Protein AF-H0SFA4-F1 (afdb_monomer_lite)

Secondary structure (DSSP, 8-state):
-----EE-HHHHHHHHHHHHHHHHHHT-S--EEEEEEE-GGG-TT-SS-EEEEEEES-GGGGGGGEEEETTEEEEEE--TTTHHHHTTEEEEEETTEEEEEE----

Radius of gyration: 13.88 Å; chains: 1; bounding box: 42×28×33 Å

Sequence (106 aa):
MKIAFSIAASARRRIEALVDALKRQNGLPEVIPAVMWLDADLNPDIATSRVVIGFYDNRADIIDDITVEDGFAFVLAVTRDDERLFDGQELHYIDDAFVLKQRRTH

Foldseek 3Di:
DDFQFAEDPQRLVVLVVVQVVCCVVPVQPDKAKEWEWDCCVVPVVDPHIAIDIDIDSDCVVCVVQWDADPNRTHGHPYDPVCSVVRHQWYWHQDPNGIDTDHDDDD

pLDDT: mean 90.86, std 8.5, range [43.5, 98.0]

Structure (mmCIF, N/CA/C/O backbone):
data_AF-H0SFA4-F1
#
_entry.id   AF-H0SFA4-F1
#
loop_
_atom_site.group_PDB
_atom_site.id
_atom_site.type_symbol
_atom_site.label_atom_id
_atom_site.label_alt_id
_atom_site.label_comp_id
_atom_site.label_asym_id
_atom_site.label_entity_id
_atom_site.label_seq_id
_atom_site.pdbx_PDB_ins_code
_atom_site.Cartn_x
_atom_site.Cartn_y
_atom_site.Cartn_z
_atom_site.occupancy
_atom_site.B_iso_or_equiv
_atom_site.auth_seq_id
_atom_site.auth_comp_id
_atom_site.auth_asym_id
_atom_site.auth_atom_id
_atom_site.pdbx_PDB_model_num
ATOM 1 N N . MET A 1 1 ? 11.364 -10.934 10.648 1.00 53.50 1 MET A N 1
ATOM 2 C CA . MET A 1 1 ? 12.479 -10.065 10.211 1.00 53.50 1 MET A CA 1
ATOM 3 C C . MET A 1 1 ? 11.877 -8.689 9.984 1.00 53.50 1 MET A C 1
ATOM 5 O O . MET A 1 1 ? 10.779 -8.646 9.455 1.00 53.50 1 MET A O 1
ATOM 9 N N . LYS A 1 2 ? 12.487 -7.590 10.447 1.00 70.19 2 LYS A N 1
ATOM 10 C CA . LYS A 1 2 ? 11.935 -6.252 10.179 1.00 70.19 2 LYS A CA 1
ATOM 11 C C . LYS A 1 2 ? 12.477 -5.790 8.826 1.00 70.19 2 LYS A C 1
ATOM 13 O O . LYS A 1 2 ? 13.667 -5.513 8.733 1.00 70.19 2 LYS A O 1
ATOM 18 N N . ILE A 1 3 ? 11.627 -5.802 7.804 1.00 84.81 3 ILE A N 1
ATOM 19 C CA . ILE A 1 3 ? 11.969 -5.419 6.428 1.00 84.81 3 ILE A CA 1
ATOM 20 C C . ILE A 1 3 ? 12.266 -3.919 6.392 1.00 84.81 3 ILE A C 1
ATOM 22 O O . ILE A 1 3 ? 11.544 -3.127 7.004 1.00 84.81 3 ILE A O 1
ATOM 26 N N . ALA A 1 4 ? 13.322 -3.519 5.687 1.00 88.88 4 ALA A N 1
ATOM 27 C CA . ALA A 1 4 ? 13.671 -2.119 5.485 1.00 88.88 4 ALA A CA 1
ATOM 28 C C . ALA A 1 4 ? 12.844 -1.522 4.333 1.00 88.88 4 ALA A C 1
ATOM 30 O O . ALA A 1 4 ? 13.377 -1.217 3.271 1.00 88.88 4 ALA A O 1
ATOM 31 N N . PHE A 1 5 ? 11.539 -1.370 4.549 1.00 91.88 5 PHE A N 1
ATOM 32 C CA . PHE A 1 5 ? 10.591 -0.800 3.591 1.00 91.88 5 PHE A CA 1
ATOM 33 C C . PHE A 1 5 ? 10.162 0.608 4.024 1.00 91.88 5 PHE A C 1
ATOM 35 O O . PHE A 1 5 ? 9.967 0.838 5.219 1.00 91.88 5 PHE A O 1
ATOM 42 N N . SER A 1 6 ? 10.017 1.533 3.072 1.00 93.62 6 SER A N 1
ATOM 43 C CA . SER A 1 6 ? 9.472 2.875 3.318 1.00 93.62 6 SER A CA 1
ATOM 44 C C . SER A 1 6 ? 8.395 3.282 2.315 1.00 93.62 6 SER A C 1
ATOM 46 O O . SER A 1 6 ? 8.309 2.742 1.210 1.00 93.62 6 SER A O 1
ATOM 48 N N . ILE A 1 7 ? 7.574 4.270 2.673 1.00 95.38 7 ILE A N 1
ATOM 49 C CA . ILE A 1 7 ? 6.568 4.855 1.775 1.00 95.38 7 ILE A CA 1
ATOM 50 C C . ILE A 1 7 ? 6.930 6.304 1.436 1.00 95.38 7 ILE A C 1
ATOM 52 O O . ILE A 1 7 ? 6.868 7.196 2.282 1.00 95.38 7 ILE A O 1
ATOM 56 N N . ALA A 1 8 ? 7.218 6.579 0.161 1.00 96.12 8 ALA A N 1
ATOM 57 C CA . ALA A 1 8 ? 7.460 7.939 -0.303 1.00 96.12 8 ALA A CA 1
ATOM 58 C C . ALA A 1 8 ? 6.201 8.811 -0.192 1.00 96.12 8 ALA A C 1
ATOM 60 O O . ALA A 1 8 ? 5.065 8.349 -0.337 1.00 96.12 8 ALA A O 1
ATOM 61 N N . ALA A 1 9 ? 6.397 10.127 -0.088 1.00 96.31 9 ALA A N 1
ATOM 62 C CA . ALA A 1 9 ? 5.303 11.097 -0.007 1.00 96.31 9 ALA A CA 1
ATOM 63 C C . ALA A 1 9 ? 4.305 11.028 -1.186 1.00 96.31 9 ALA A C 1
ATOM 65 O O . ALA A 1 9 ? 3.133 11.371 -1.026 1.00 96.31 9 ALA A O 1
ATOM 66 N N . SER A 1 10 ? 4.733 10.606 -2.386 1.00 97.56 10 SER A N 1
ATOM 67 C CA . SER A 1 10 ? 3.812 10.420 -3.519 1.00 97.56 10 SER A CA 1
ATOM 68 C C . SER A 1 10 ? 2.862 9.242 -3.304 1.00 97.56 10 SER A C 1
ATOM 70 O O . SER A 1 10 ? 1.659 9.402 -3.503 1.00 97.56 10 SER A O 1
ATOM 72 N N . ALA A 1 11 ? 3.377 8.101 -2.842 1.00 97.69 11 ALA A N 1
ATOM 73 C CA . ALA A 1 11 ? 2.564 6.940 -2.502 1.00 97.69 11 ALA A CA 1
ATOM 74 C C . ALA A 1 11 ? 1.662 7.221 -1.304 1.00 97.69 11 ALA A C 1
ATOM 76 O O . ALA A 1 11 ? 0.462 6.975 -1.390 1.00 97.69 11 ALA A O 1
ATOM 77 N N . ARG A 1 12 ? 2.206 7.819 -0.238 1.00 97.50 12 ARG A N 1
ATOM 78 C CA . ARG A 1 12 ? 1.443 8.173 0.964 1.00 97.50 12 ARG A CA 1
ATOM 79 C C . ARG A 1 12 ? 0.214 9.015 0.628 1.00 97.50 12 ARG A C 1
ATOM 81 O O . ARG A 1 12 ? -0.897 8.604 0.943 1.00 97.50 12 ARG A O 1
ATOM 88 N N . ARG A 1 13 ? 0.389 10.120 -0.108 1.00 97.62 13 ARG A N 1
ATOM 89 C CA . ARG A 1 13 ? -0.731 10.990 -0.518 1.00 97.62 13 ARG A CA 1
ATOM 90 C C . ARG A 1 13 ? -1.793 10.241 -1.320 1.00 97.62 13 ARG A C 1
ATOM 92 O O . ARG A 1 13 ? -2.984 10.496 -1.157 1.00 97.62 13 ARG A O 1
ATOM 99 N N . ARG A 1 14 ? -1.379 9.320 -2.198 1.00 98.00 14 ARG A N 1
ATOM 100 C CA . ARG A 1 14 ? -2.327 8.520 -2.978 1.00 98.00 14 ARG A CA 1
ATOM 101 C C . ARG A 1 14 ? -3.096 7.540 -2.097 1.00 98.00 14 ARG A C 1
ATOM 103 O O . ARG A 1 14 ? -4.308 7.432 -2.257 1.00 98.00 14 ARG A O 1
ATOM 110 N N . ILE A 1 15 ? -2.412 6.850 -1.188 1.00 97.81 15 ILE A N 1
ATOM 111 C CA . ILE A 1 15 ? -3.031 5.895 -0.264 1.00 97.81 15 ILE A CA 1
ATOM 112 C C . ILE A 1 15 ? -4.009 6.618 0.666 1.00 97.81 15 ILE A C 1
ATOM 114 O O . ILE A 1 15 ? -5.144 6.175 0.791 1.00 97.81 15 ILE A O 1
ATOM 118 N N . GLU A 1 16 ? -3.622 7.756 1.245 1.00 96.25 16 GLU A N 1
ATOM 119 C CA . GLU A 1 16 ? -4.502 8.592 2.076 1.00 96.25 16 GLU A CA 1
ATOM 120 C C . GLU A 1 16 ? -5.771 8.996 1.309 1.00 96.25 16 GLU A C 1
ATOM 122 O O . GLU A 1 16 ? -6.878 8.827 1.813 1.00 96.25 16 GLU A O 1
ATOM 127 N N . ALA A 1 17 ? -5.641 9.416 0.045 1.00 96.62 17 ALA A N 1
ATOM 128 C CA . ALA A 1 17 ? -6.797 9.741 -0.790 1.00 96.62 17 ALA A CA 1
ATOM 129 C C . ALA A 1 17 ? -7.726 8.535 -1.045 1.00 96.62 17 ALA A C 1
ATOM 131 O O . ALA A 1 17 ? -8.946 8.707 -1.102 1.00 96.62 17 ALA A O 1
ATOM 132 N N . LEU A 1 18 ? -7.173 7.325 -1.203 1.00 95.75 18 LEU A N 1
ATOM 133 C CA . LEU A 1 18 ? -7.957 6.092 -1.353 1.00 95.75 18 LEU A CA 1
ATOM 134 C C . LEU A 1 18 ? -8.672 5.717 -0.047 1.00 95.75 18 LEU A C 1
ATOM 136 O O . LEU A 1 18 ? -9.865 5.416 -0.071 1.00 95.75 18 LEU A O 1
ATOM 140 N N . VAL A 1 19 ? -7.968 5.798 1.085 1.00 94.88 19 VAL A N 1
ATOM 141 C CA . VAL A 1 19 ? -8.528 5.582 2.427 1.00 94.88 19 VAL A CA 1
ATOM 142 C C . VAL A 1 19 ? -9.693 6.538 2.673 1.00 94.88 19 VAL A C 1
ATOM 144 O O . VAL A 1 19 ? -10.784 6.103 3.032 1.00 94.88 19 VAL A O 1
ATOM 147 N N . ASP A 1 20 ? -9.501 7.831 2.423 1.00 94.31 20 ASP A N 1
ATOM 148 C CA . ASP A 1 20 ? -10.534 8.848 2.616 1.00 94.31 20 ASP A CA 1
ATOM 149 C C . ASP A 1 20 ? -11.754 8.620 1.719 1.00 94.31 20 ASP A C 1
ATOM 151 O O . ASP A 1 20 ? -12.893 8.835 2.142 1.00 94.31 20 ASP A O 1
ATOM 155 N N . ALA A 1 21 ? -11.539 8.184 0.475 1.00 93.75 21 ALA A N 1
ATOM 156 C CA . ALA A 1 21 ? -12.629 7.834 -0.427 1.00 93.75 21 ALA A CA 1
ATOM 157 C C . ALA A 1 21 ? -13.443 6.648 0.110 1.00 93.75 21 ALA A C 1
ATOM 159 O O . ALA A 1 21 ? -14.670 6.738 0.161 1.00 93.75 21 ALA A O 1
ATOM 160 N N . LEU A 1 22 ? -12.777 5.589 0.578 1.00 92.62 22 LEU A N 1
ATOM 161 C CA . LEU A 1 22 ? -13.433 4.405 1.141 1.00 92.62 22 LEU A CA 1
ATOM 162 C C . LEU A 1 22 ? -14.198 4.711 2.426 1.00 92.62 22 LEU A C 1
ATOM 164 O O . LEU A 1 22 ? -15.352 4.301 2.559 1.00 92.62 22 LEU A O 1
ATOM 168 N N . LYS A 1 23 ? -13.602 5.484 3.341 1.00 92.88 23 LYS A N 1
ATOM 169 C CA . LYS A 1 23 ? -14.274 5.938 4.568 1.00 92.88 23 LYS A CA 1
ATOM 170 C C . LYS A 1 23 ? -15.568 6.680 4.247 1.00 92.88 23 LYS A C 1
ATOM 172 O O . LYS A 1 23 ? -16.607 6.388 4.831 1.00 92.88 23 LYS A O 1
ATOM 177 N N . ARG A 1 24 ? -15.528 7.604 3.278 1.00 92.12 24 ARG A N 1
ATOM 178 C CA . ARG A 1 24 ? -16.716 8.355 2.841 1.00 92.12 24 ARG A CA 1
ATOM 179 C C . ARG A 1 24 ? -17.760 7.471 2.163 1.00 92.12 24 ARG A C 1
ATOM 181 O O . ARG A 1 24 ? -18.943 7.654 2.418 1.00 92.12 24 ARG A O 1
ATOM 188 N N . GLN A 1 25 ? -17.337 6.552 1.298 1.00 92.38 25 GLN A N 1
ATOM 189 C CA . GLN A 1 25 ? -18.248 5.715 0.519 1.00 92.38 25 GLN A CA 1
ATOM 190 C C . GLN A 1 25 ? -18.981 4.685 1.387 1.00 92.38 25 GLN A C 1
ATOM 192 O O . GLN A 1 25 ? -20.168 4.452 1.179 1.00 92.38 25 GLN A O 1
ATOM 197 N N . ASN A 1 26 ? -18.283 4.099 2.362 1.00 89.81 26 ASN A N 1
ATOM 198 C CA . ASN A 1 26 ? -18.784 2.963 3.136 1.00 89.81 26 ASN A CA 1
ATOM 199 C C . ASN A 1 26 ? -19.144 3.321 4.587 1.00 89.81 26 ASN A C 1
ATOM 201 O O . ASN A 1 26 ? -19.585 2.455 5.335 1.00 89.81 26 ASN A O 1
ATOM 205 N N . GLY A 1 27 ? -18.944 4.576 5.009 1.00 88.00 27 GLY A N 1
ATOM 206 C CA . GLY A 1 27 ? -19.183 5.004 6.391 1.00 88.00 27 G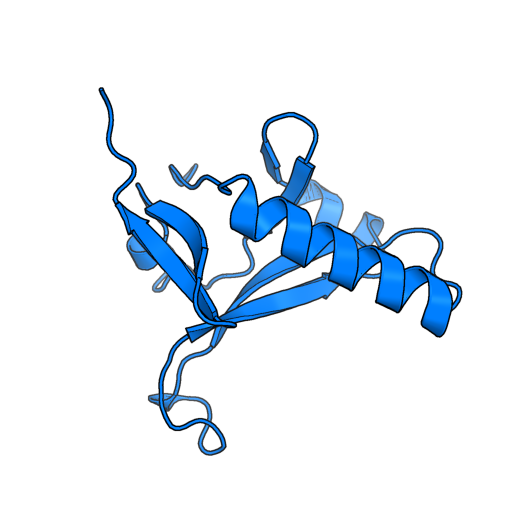LY A CA 1
ATOM 207 C C . GLY A 1 27 ? -18.251 4.336 7.407 1.00 88.00 27 GLY A C 1
ATOM 208 O O . GLY A 1 27 ? -18.600 4.232 8.581 1.00 88.00 27 GLY A O 1
ATOM 209 N N . LEU A 1 28 ? -17.084 3.861 6.961 1.00 84.12 28 LEU A N 1
ATOM 210 C CA . LEU A 1 28 ? -16.121 3.161 7.807 1.00 84.12 28 LEU A CA 1
ATOM 211 C C . LEU A 1 28 ? -15.314 4.180 8.626 1.00 84.12 28 LEU A C 1
ATOM 213 O O . LEU A 1 28 ? -14.654 5.042 8.038 1.00 84.12 28 LEU A O 1
ATOM 217 N N . PRO A 1 29 ? -15.347 4.121 9.969 1.00 80.19 29 PRO A N 1
ATOM 218 C CA . PRO A 1 29 ? -14.653 5.094 10.814 1.00 80.19 29 PRO A CA 1
ATOM 2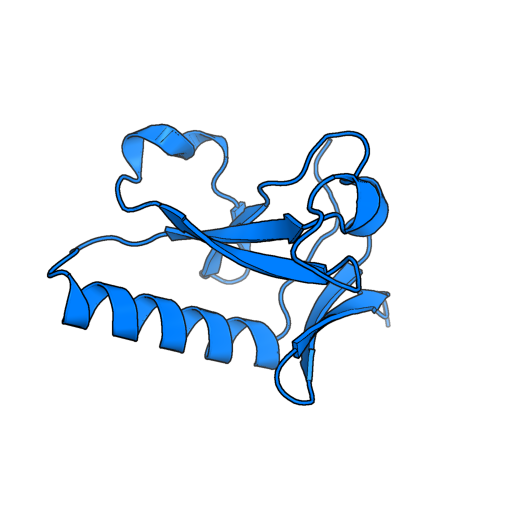19 C C . PRO A 1 29 ? -13.134 4.883 10.800 1.00 80.19 29 PRO A C 1
ATOM 221 O O . PRO A 1 29 ? -12.357 5.841 10.853 1.00 80.19 29 PRO A O 1
ATOM 224 N N . GLU A 1 30 ? -12.706 3.630 10.676 1.00 86.00 30 GLU A N 1
ATOM 225 C CA . GLU A 1 30 ? -11.311 3.234 10.631 1.00 86.00 30 GLU A CA 1
ATOM 226 C C . GLU A 1 30 ? -11.069 2.378 9.390 1.00 86.00 30 GLU A C 1
ATOM 228 O O . GLU A 1 30 ? -11.832 1.474 9.075 1.00 86.00 30 GLU A O 1
ATOM 233 N N . VAL A 1 31 ? -10.024 2.733 8.649 1.00 92.62 31 VAL A N 1
ATOM 234 C CA . VAL A 1 31 ? -9.569 2.007 7.468 1.00 92.62 31 VAL A CA 1
ATOM 235 C C . VAL A 1 31 ? -8.051 2.045 7.519 1.00 92.62 31 VAL A C 1
ATOM 237 O O . VAL A 1 31 ? -7.470 3.134 7.574 1.00 92.62 31 VAL A O 1
ATOM 240 N N . ILE A 1 32 ? -7.425 0.872 7.527 1.00 95.38 32 ILE A N 1
ATOM 241 C CA . ILE A 1 32 ? -5.973 0.714 7.528 1.00 95.38 32 ILE A CA 1
ATOM 242 C C . ILE A 1 32 ? -5.554 0.233 6.137 1.00 95.38 32 ILE A C 1
ATOM 244 O O . ILE A 1 32 ? -6.031 -0.813 5.693 1.00 95.38 32 ILE A O 1
ATOM 248 N N . PRO A 1 33 ? -4.687 0.967 5.423 1.00 97.06 33 PRO A N 1
ATOM 249 C CA . PRO A 1 33 ? -4.212 0.527 4.122 1.00 97.06 33 PRO A CA 1
ATOM 250 C C . PRO A 1 33 ? -3.254 -0.661 4.254 1.00 97.06 33 PRO A C 1
ATOM 252 O O . PRO A 1 33 ? -2.431 -0.720 5.169 1.00 97.06 33 PRO A O 1
ATOM 255 N N . ALA A 1 34 ? -3.330 -1.572 3.292 1.00 96.88 34 ALA A N 1
ATOM 256 C CA . ALA A 1 34 ? -2.450 -2.720 3.159 1.00 96.88 34 ALA A CA 1
ATOM 257 C C . ALA A 1 34 ? -1.689 -2.634 1.833 1.00 96.88 34 ALA A C 1
ATOM 259 O O . ALA A 1 34 ? -2.295 -2.593 0.764 1.00 96.88 34 ALA A O 1
ATOM 260 N N . VAL A 1 35 ? -0.361 -2.607 1.895 1.00 96.94 35 VAL A N 1
ATOM 261 C CA . VAL A 1 35 ? 0.507 -2.728 0.721 1.00 96.94 35 VAL A CA 1
ATOM 262 C C . VAL A 1 35 ? 0.650 -4.211 0.403 1.00 96.94 35 VAL A C 1
ATOM 264 O O . VAL A 1 35 ? 1.076 -4.981 1.260 1.00 96.94 35 VAL A O 1
ATOM 267 N N . MET A 1 36 ? 0.287 -4.605 -0.815 1.00 95.94 36 MET A N 1
ATOM 268 C CA . MET A 1 36 ? 0.240 -6.003 -1.243 1.00 95.94 36 MET A CA 1
ATOM 269 C C . MET A 1 36 ? 1.017 -6.205 -2.540 1.00 95.94 36 MET A C 1
ATOM 271 O O . MET A 1 36 ? 1.108 -5.295 -3.368 1.00 95.94 36 MET A O 1
ATOM 275 N N . TRP A 1 37 ? 1.517 -7.420 -2.747 1.00 95.25 37 TRP A N 1
ATOM 276 C CA . TRP A 1 37 ? 2.022 -7.877 -4.037 1.00 95.25 37 TRP A CA 1
ATOM 277 C C . TRP A 1 37 ? 0.962 -8.732 -4.715 1.00 95.25 37 TRP A C 1
ATOM 279 O O . TRP A 1 37 ? 0.470 -9.695 -4.130 1.00 95.25 37 TRP A O 1
ATOM 289 N N . LEU A 1 38 ? 0.588 -8.361 -5.934 1.00 92.25 38 LEU A N 1
ATOM 290 C CA . LEU A 1 38 ? -0.322 -9.149 -6.744 1.00 92.25 38 LEU A CA 1
ATOM 291 C C . LEU A 1 38 ? 0.477 -9.811 -7.860 1.00 92.25 38 LEU A C 1
ATOM 293 O O . LEU A 1 38 ? 0.929 -9.123 -8.775 1.00 92.25 38 LEU A O 1
ATOM 297 N N . ASP A 1 39 ? 0.650 -11.126 -7.763 1.00 90.50 39 ASP A N 1
ATOM 298 C CA . ASP A 1 39 ? 1.416 -11.910 -8.725 1.00 90.50 39 ASP A CA 1
ATOM 299 C C . ASP A 1 39 ? 0.555 -12.335 -9.925 1.00 90.50 39 ASP A C 1
ATOM 301 O O . ASP A 1 39 ? -0.485 -12.973 -9.751 1.00 90.50 39 ASP A O 1
ATOM 305 N N . ALA A 1 40 ? 0.975 -11.981 -11.140 1.00 90.69 40 ALA A N 1
ATOM 306 C CA . ALA A 1 40 ? 0.287 -12.328 -12.379 1.00 90.69 40 ALA A CA 1
ATOM 307 C C . ALA A 1 40 ? 0.270 -13.832 -12.645 1.00 90.69 40 ALA A C 1
ATOM 309 O O . ALA A 1 40 ? -0.724 -14.339 -13.161 1.00 90.69 40 ALA A O 1
ATOM 310 N N . ASP A 1 41 ? 1.301 -14.562 -12.221 1.00 88.75 41 ASP A N 1
ATOM 311 C CA . ASP A 1 41 ? 1.361 -16.012 -12.431 1.00 88.75 41 ASP A CA 1
ATOM 312 C C . ASP A 1 41 ? 0.290 -16.755 -11.612 1.00 88.75 41 ASP A C 1
ATOM 314 O O . ASP A 1 41 ? -0.146 -17.848 -11.977 1.00 88.75 41 ASP A O 1
ATOM 318 N N . LEU A 1 42 ? -0.183 -16.135 -10.526 1.00 86.69 42 LEU A N 1
ATOM 319 C CA . LEU A 1 42 ? -1.242 -16.659 -9.662 1.00 86.69 42 LEU A CA 1
ATOM 320 C C . LEU A 1 42 ? -2.623 -16.055 -9.962 1.00 86.69 42 LEU A C 1
ATOM 322 O O . LEU A 1 42 ? -3.624 -16.541 -9.437 1.00 86.69 42 LEU A O 1
ATOM 326 N N . ASN A 1 43 ? -2.694 -15.007 -10.787 1.00 83.50 43 ASN A N 1
ATOM 327 C CA . ASN A 1 43 ? -3.915 -14.250 -11.055 1.00 83.50 43 ASN A CA 1
ATOM 328 C C . ASN A 1 43 ? -4.110 -14.085 -12.572 1.00 83.50 43 ASN A C 1
ATOM 330 O O . ASN A 1 43 ? -3.587 -13.135 -13.152 1.00 83.50 43 ASN A O 1
ATOM 334 N N . PRO A 1 44 ? -4.903 -14.949 -13.233 1.00 84.62 44 PRO A N 1
ATOM 335 C CA . PRO A 1 44 ? -5.016 -14.952 -14.696 1.00 84.62 44 PRO A CA 1
ATOM 336 C C . PRO A 1 44 ? -5.626 -13.665 -15.277 1.00 84.62 44 PRO A C 1
ATOM 338 O O . PRO A 1 44 ? -5.465 -13.387 -16.464 1.00 84.62 44 PRO A O 1
ATOM 341 N N . ASP A 1 45 ? -6.305 -12.868 -14.450 1.00 88.75 45 ASP A N 1
ATOM 342 C CA . ASP A 1 45 ? -6.969 -11.625 -14.853 1.00 88.75 45 ASP A CA 1
ATOM 343 C C . ASP A 1 45 ? -6.027 -10.410 -14.919 1.00 88.75 45 ASP A C 1
ATOM 345 O O . ASP A 1 45 ? -6.456 -9.311 -15.286 1.00 88.75 45 ASP A O 1
ATOM 349 N N . ILE A 1 46 ? -4.745 -10.562 -14.562 1.00 86.56 46 ILE A N 1
ATOM 350 C CA . ILE A 1 46 ? -3.763 -9.476 -14.644 1.00 86.56 46 ILE A CA 1
ATOM 351 C C . ILE A 1 46 ? -2.591 -9.858 -15.544 1.00 86.56 46 ILE A C 1
ATOM 353 O O . ILE A 1 46 ? -2.056 -10.956 -15.487 1.00 86.56 46 ILE A O 1
ATOM 357 N N . ALA A 1 47 ? -2.153 -8.906 -16.366 1.00 87.44 47 ALA A N 1
ATOM 358 C CA . ALA A 1 47 ? -1.072 -9.136 -17.322 1.00 87.44 47 ALA A CA 1
ATOM 359 C C . ALA A 1 47 ? 0.335 -8.995 -16.714 1.00 87.44 47 ALA A C 1
ATOM 361 O O . ALA A 1 47 ? 1.321 -9.368 -17.345 1.00 87.44 47 ALA A O 1
ATOM 362 N N . THR A 1 48 ? 0.473 -8.363 -15.546 1.00 89.38 48 THR A N 1
ATOM 363 C CA . THR A 1 48 ? 1.781 -8.048 -14.953 1.00 89.38 48 THR A CA 1
ATOM 364 C C . THR A 1 48 ? 1.668 -7.935 -13.442 1.00 89.38 48 THR A C 1
ATOM 366 O O . THR A 1 48 ? 0.755 -7.268 -12.940 1.00 89.38 48 THR A O 1
ATOM 369 N N . SER A 1 49 ? 2.604 -8.572 -12.735 1.00 92.75 49 SER A N 1
ATOM 370 C CA . SER A 1 49 ? 2.686 -8.514 -11.280 1.00 92.75 49 SER A CA 1
ATOM 371 C C . SER A 1 49 ? 2.973 -7.085 -10.824 1.00 92.75 49 SER A C 1
ATOM 373 O O . SER A 1 49 ? 3.754 -6.361 -11.448 1.00 92.75 49 SER A O 1
ATOM 375 N N . ARG A 1 50 ? 2.300 -6.637 -9.766 1.00 94.44 50 ARG A N 1
ATOM 376 C CA . ARG A 1 50 ? 2.357 -5.234 -9.336 1.00 94.44 50 ARG A CA 1
ATOM 377 C C . ARG A 1 50 ? 2.017 -5.065 -7.870 1.00 94.44 50 ARG A C 1
ATOM 379 O O . ARG A 1 50 ? 1.309 -5.879 -7.279 1.00 94.44 50 ARG A O 1
ATOM 386 N N . VAL A 1 51 ? 2.459 -3.940 -7.315 1.00 96.62 51 VAL A N 1
ATOM 387 C CA . VAL A 1 51 ? 1.986 -3.496 -6.007 1.00 96.62 51 VAL A CA 1
ATOM 388 C C . VAL A 1 51 ? 0.554 -2.990 -6.137 1.00 96.62 51 VAL A C 1
ATOM 390 O O . VAL A 1 51 ? 0.239 -2.192 -7.023 1.00 96.62 51 VAL A O 1
ATOM 393 N N . VAL A 1 52 ? -0.306 -3.438 -5.230 1.00 95.62 52 VAL A N 1
ATOM 394 C CA . VAL A 1 52 ? -1.684 -2.958 -5.088 1.00 95.62 52 VAL A CA 1
ATOM 395 C C . VAL A 1 52 ? -1.945 -2.550 -3.643 1.00 95.62 52 VAL A C 1
ATOM 397 O O . VAL A 1 52 ? -1.212 -2.941 -2.733 1.00 95.62 52 VAL A O 1
ATOM 400 N N . ILE A 1 53 ? -2.981 -1.736 -3.439 1.00 97.06 53 ILE A N 1
ATOM 401 C CA . ILE A 1 53 ? -3.389 -1.278 -2.111 1.00 97.06 53 ILE A CA 1
ATOM 402 C C . ILE A 1 53 ? -4.725 -1.923 -1.762 1.00 97.06 53 ILE A C 1
ATOM 404 O O . ILE A 1 53 ? -5.744 -1.628 -2.390 1.00 97.06 53 ILE A O 1
ATOM 408 N N . GLY A 1 54 ? -4.689 -2.811 -0.774 1.00 95.00 54 GLY A N 1
ATOM 409 C CA . GLY A 1 54 ? -5.861 -3.328 -0.080 1.00 95.00 54 GLY A CA 1
ATOM 410 C C . GLY A 1 54 ? -6.183 -2.487 1.153 1.00 95.00 54 GLY A C 1
ATOM 411 O O . GLY A 1 54 ? -5.476 -1.530 1.479 1.00 95.00 54 GLY A O 1
ATOM 412 N N . PHE A 1 55 ? -7.256 -2.844 1.852 1.00 94.44 55 PHE A N 1
ATOM 413 C CA . PHE A 1 55 ? -7.701 -2.120 3.038 1.00 94.44 55 PHE A CA 1
ATOM 414 C C . PHE A 1 55 ? -8.332 -3.077 4.043 1.00 94.44 55 PHE A C 1
ATOM 416 O O . PHE A 1 55 ? -9.116 -3.941 3.658 1.00 94.44 55 PHE A O 1
ATOM 423 N N . TYR A 1 56 ? -8.020 -2.872 5.318 1.00 93.56 56 TYR A N 1
ATOM 424 C CA . TYR A 1 56 ? -8.725 -3.475 6.443 1.00 93.56 56 TYR A CA 1
ATOM 425 C C . TYR A 1 56 ? -9.665 -2.441 7.056 1.00 93.56 56 TYR A C 1
ATOM 427 O O . TYR A 1 56 ? -9.300 -1.272 7.187 1.00 93.56 56 TYR A O 1
ATOM 435 N N . ASP A 1 57 ? -10.859 -2.868 7.442 1.00 89.56 57 ASP A N 1
ATOM 436 C CA . ASP A 1 57 ? -11.886 -2.053 8.101 1.00 89.56 57 ASP A CA 1
ATOM 437 C C . ASP A 1 57 ? -11.982 -2.313 9.615 1.00 89.56 57 ASP A C 1
ATOM 439 O O . ASP A 1 57 ? -12.658 -1.576 10.333 1.00 89.56 57 ASP A O 1
ATOM 443 N N . ASN A 1 58 ? -11.259 -3.319 10.113 1.00 87.50 58 ASN A N 1
ATOM 444 C CA . ASN A 1 58 ? -11.163 -3.650 11.526 1.00 87.50 58 ASN A CA 1
ATOM 445 C C . ASN A 1 58 ? -9.701 -3.725 11.984 1.00 87.50 58 ASN A C 1
ATOM 447 O O . ASN A 1 58 ? -8.973 -4.669 11.681 1.00 87.50 58 ASN A O 1
ATOM 451 N N . ARG A 1 59 ? -9.273 -2.734 12.771 1.00 88.81 59 ARG A N 1
ATOM 452 C CA . ARG A 1 59 ? -7.914 -2.672 13.328 1.00 88.81 59 ARG A CA 1
ATOM 453 C C . ARG A 1 59 ? -7.587 -3.845 14.248 1.00 88.81 59 ARG A C 1
ATOM 455 O O . ARG A 1 59 ? -6.431 -4.250 14.320 1.00 88.81 59 ARG A O 1
ATOM 462 N N . ALA A 1 60 ? -8.576 -4.344 14.990 1.00 89.50 60 ALA A N 1
ATOM 463 C CA . ALA A 1 60 ? -8.350 -5.365 16.008 1.00 89.50 60 ALA A CA 1
ATOM 464 C C . ALA A 1 60 ? -7.825 -6.676 15.405 1.00 89.50 60 ALA A C 1
ATOM 466 O O . ALA A 1 60 ? -7.053 -7.370 16.060 1.00 89.50 60 ALA A O 1
ATOM 467 N N . ASP A 1 61 ? -8.180 -6.964 14.151 1.00 88.19 61 ASP A N 1
ATOM 468 C CA . ASP A 1 61 ? -7.817 -8.208 13.466 1.00 88.19 61 ASP A CA 1
ATOM 469 C C . ASP A 1 61 ? -6.360 -8.224 12.981 1.00 88.19 61 ASP A C 1
ATOM 471 O O . ASP A 1 61 ? -5.825 -9.284 12.677 1.00 88.19 61 ASP A O 1
ATOM 475 N N . ILE A 1 62 ? -5.719 -7.053 12.910 1.00 92.31 62 ILE A N 1
ATOM 476 C CA . ILE A 1 62 ? -4.401 -6.861 12.285 1.00 92.31 62 ILE A CA 1
ATOM 477 C C . ILE A 1 62 ? -3.425 -6.081 13.172 1.00 92.31 62 ILE A C 1
ATOM 479 O O . ILE A 1 62 ? -2.404 -5.597 12.690 1.00 92.31 62 ILE A O 1
ATOM 483 N N . ILE A 1 63 ? -3.748 -5.872 14.453 1.00 91.25 63 ILE A N 1
ATOM 484 C CA . ILE A 1 63 ? -3.014 -4.935 15.319 1.00 91.25 63 ILE A CA 1
ATOM 485 C C . ILE A 1 63 ? -1.514 -5.249 15.402 1.00 91.25 63 ILE A C 1
ATOM 487 O O . ILE A 1 63 ? -0.702 -4.324 15.419 1.00 91.25 63 ILE A O 1
ATOM 491 N N . ASP A 1 64 ? -1.163 -6.535 15.387 1.00 90.88 64 ASP A N 1
ATOM 492 C CA . ASP A 1 64 ? 0.214 -7.026 15.476 1.00 90.88 64 ASP A CA 1
ATOM 493 C C . ASP A 1 64 ? 0.991 -6.892 14.152 1.00 90.88 64 ASP A C 1
ATOM 495 O O . ASP A 1 64 ? 2.223 -6.919 14.154 1.00 90.88 64 ASP A O 1
ATOM 499 N N . ASP A 1 65 ? 0.285 -6.675 13.038 1.00 91.06 65 ASP A N 1
ATOM 500 C CA . ASP A 1 65 ? 0.854 -6.532 11.694 1.00 91.06 65 ASP A CA 1
ATOM 501 C C . ASP A 1 65 ? 0.999 -5.060 11.261 1.00 91.06 65 ASP A C 1
ATOM 503 O O . ASP A 1 65 ? 1.580 -4.754 10.211 1.00 91.06 65 ASP A O 1
ATOM 507 N N . ILE A 1 66 ? 0.481 -4.117 12.057 1.00 93.06 66 ILE A N 1
ATOM 508 C CA . ILE A 1 66 ? 0.530 -2.690 11.733 1.00 93.06 66 ILE A CA 1
ATOM 509 C C . ILE A 1 66 ? 1.951 -2.152 11.903 1.00 93.06 66 ILE A C 1
ATOM 511 O O . ILE A 1 66 ? 2.510 -2.072 12.998 1.00 93.06 66 ILE A O 1
ATOM 515 N N . THR A 1 67 ? 2.496 -1.662 10.797 1.00 92.25 67 THR A N 1
ATOM 516 C CA . THR A 1 67 ? 3.711 -0.856 10.763 1.00 92.25 67 THR A CA 1
ATOM 517 C C . THR A 1 67 ? 3.349 0.623 10.828 1.00 92.25 67 THR A C 1
ATOM 519 O O . THR A 1 67 ? 2.412 1.080 10.175 1.00 92.25 67 THR A O 1
ATOM 522 N N . VAL A 1 68 ? 4.102 1.387 11.622 1.00 91.69 68 VAL A N 1
ATOM 523 C CA . VAL A 1 68 ? 3.980 2.846 11.689 1.00 91.69 68 VAL A CA 1
ATOM 524 C C . VAL A 1 68 ? 5.299 3.478 11.265 1.00 91.69 68 VAL A C 1
ATOM 526 O O . VAL A 1 68 ? 6.327 3.259 11.905 1.00 91.69 68 VAL A O 1
ATOM 529 N N . GLU A 1 69 ? 5.253 4.282 10.207 1.00 88.06 69 GLU A N 1
ATOM 530 C CA . GLU A 1 69 ? 6.383 5.053 9.682 1.00 88.06 69 GLU A CA 1
ATOM 531 C C . GLU A 1 69 ? 5.977 6.526 9.581 1.00 88.06 69 GLU A C 1
ATOM 533 O O . GLU A 1 69 ? 4.977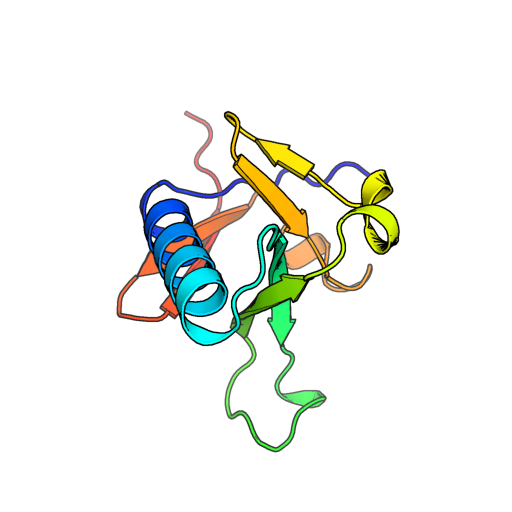 6.849 8.946 1.00 88.06 69 GLU A O 1
ATOM 538 N N . ASP A 1 70 ? 6.704 7.431 10.244 1.00 86.62 70 ASP A N 1
ATOM 539 C CA . ASP A 1 70 ? 6.418 8.877 10.244 1.00 86.62 70 ASP A CA 1
ATOM 540 C C . ASP A 1 70 ? 4.931 9.220 10.486 1.00 86.62 70 ASP A C 1
ATOM 542 O O . ASP A 1 70 ? 4.309 10.041 9.797 1.00 86.62 70 ASP A O 1
ATOM 546 N N . GLY A 1 71 ? 4.333 8.522 11.458 1.00 88.44 71 GLY A N 1
ATOM 547 C CA . GLY A 1 71 ? 2.925 8.659 11.845 1.00 88.44 71 GLY A CA 1
ATOM 548 C C . GLY A 1 71 ? 1.916 8.069 10.852 1.00 88.44 71 GLY A C 1
ATOM 549 O O . GLY A 1 71 ? 0.714 8.186 11.076 1.00 88.44 71 GLY A O 1
ATOM 550 N N . PHE A 1 72 ? 2.372 7.441 9.768 1.00 91.94 72 PHE A N 1
ATOM 551 C CA . PHE A 1 72 ? 1.536 6.729 8.810 1.00 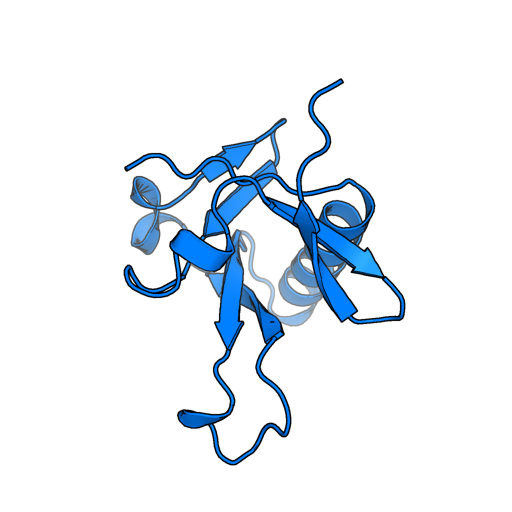91.94 72 PHE A CA 1
ATOM 552 C C . PHE A 1 72 ? 1.452 5.249 9.177 1.00 91.94 72 PHE A C 1
ATOM 554 O O . PHE A 1 72 ? 2.463 4.549 9.190 1.00 91.94 72 PHE A O 1
ATOM 561 N N . ALA A 1 73 ? 0.245 4.783 9.496 1.00 93.50 73 ALA A N 1
ATOM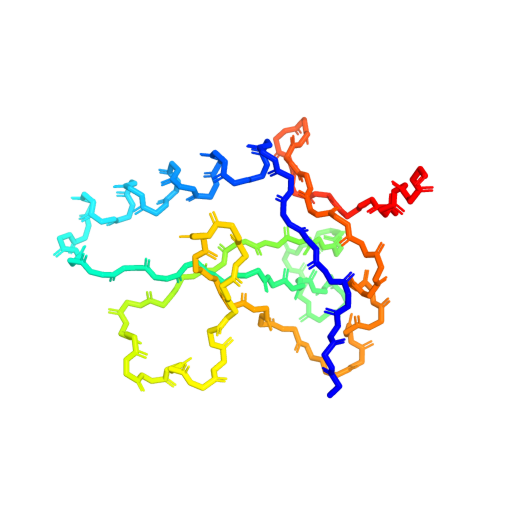 562 C CA . ALA A 1 73 ? -0.018 3.389 9.827 1.00 93.50 73 ALA A CA 1
ATOM 563 C C . ALA A 1 73 ? -0.455 2.612 8.579 1.00 93.50 73 ALA A C 1
ATOM 565 O O . ALA A 1 73 ? -1.392 3.022 7.894 1.00 93.50 73 ALA A O 1
ATOM 566 N N . PHE A 1 74 ? 0.194 1.482 8.315 1.00 95.19 74 PHE A N 1
ATOM 567 C CA . PHE A 1 74 ? -0.133 0.584 7.210 1.00 95.19 74 PHE A CA 1
ATOM 568 C C . PHE A 1 74 ? 0.250 -0.860 7.550 1.00 95.19 74 PHE A C 1
ATOM 570 O O . PHE A 1 74 ? 1.031 -1.108 8.466 1.00 95.19 74 PHE A O 1
ATOM 577 N N . VAL A 1 75 ? -0.275 -1.813 6.787 1.00 95.69 75 VAL A N 1
ATOM 578 C CA . VAL A 1 75 ? 0.151 -3.219 6.829 1.00 95.69 75 VAL A CA 1
ATOM 579 C C . VAL A 1 75 ? 0.968 -3.528 5.581 1.00 95.69 75 VAL A C 1
ATOM 581 O O . VAL A 1 75 ? 0.578 -3.143 4.479 1.00 95.69 75 VAL A O 1
ATOM 584 N N . LEU A 1 76 ? 2.087 -4.235 5.731 1.00 94.44 76 LEU A N 1
ATOM 585 C CA . LEU A 1 76 ? 2.795 -4.840 4.603 1.00 94.44 76 LEU A CA 1
ATOM 586 C C . LEU A 1 76 ? 2.312 -6.289 4.455 1.00 94.44 76 LEU A C 1
ATOM 588 O O . LEU A 1 76 ? 2.848 -7.202 5.074 1.00 94.44 76 LEU A O 1
ATOM 592 N N . ALA A 1 77 ? 1.248 -6.480 3.676 1.00 93.50 77 ALA A N 1
ATOM 593 C CA . ALA A 1 77 ? 0.553 -7.753 3.508 1.00 93.50 77 ALA A CA 1
ATOM 594 C C . ALA A 1 77 ? 1.129 -8.521 2.308 1.00 93.50 77 ALA A C 1
ATOM 596 O O . ALA A 1 77 ? 0.499 -8.633 1.254 1.00 93.50 77 ALA A O 1
ATOM 597 N N . VAL A 1 78 ? 2.357 -9.014 2.463 1.00 91.50 78 VAL A N 1
ATOM 598 C CA . VAL A 1 78 ? 3.088 -9.773 1.436 1.00 91.50 78 VAL A CA 1
ATOM 599 C C . VAL A 1 78 ? 3.509 -11.131 1.985 1.00 91.50 78 VAL A C 1
ATOM 601 O O . VAL A 1 78 ? 3.668 -11.300 3.194 1.00 91.50 78 VAL A O 1
ATOM 604 N N . THR A 1 79 ? 3.662 -12.123 1.108 1.00 88.12 79 THR A N 1
ATOM 605 C CA . THR A 1 79 ? 4.127 -13.451 1.525 1.00 88.12 79 THR A CA 1
ATOM 606 C C . THR A 1 79 ? 5.610 -13.398 1.894 1.00 88.12 79 THR A C 1
ATOM 608 O O . THR A 1 79 ? 6.336 -12.523 1.425 1.00 88.12 79 THR A O 1
ATOM 611 N N . ARG A 1 80 ? 6.095 -14.372 2.677 1.00 87.06 80 ARG A N 1
ATOM 612 C CA . ARG A 1 80 ? 7.526 -14.475 3.028 1.00 87.06 80 ARG A CA 1
ATOM 613 C C . ARG A 1 80 ? 8.452 -14.548 1.814 1.00 87.06 80 ARG A C 1
ATOM 615 O O . ARG A 1 80 ? 9.582 -14.072 1.888 1.00 87.06 80 ARG A O 1
ATOM 622 N N . ASP A 1 81 ? 7.987 -15.152 0.725 1.00 87.31 81 ASP A N 1
ATOM 623 C CA . ASP A 1 81 ? 8.769 -15.277 -0.505 1.00 87.31 81 ASP A CA 1
ATOM 624 C C . ASP A 1 81 ? 8.878 -13.923 -1.224 1.00 87.31 81 ASP A C 1
ATOM 626 O O . ASP A 1 81 ? 9.946 -13.577 -1.738 1.00 87.31 81 ASP A O 1
ATOM 630 N N . ASP A 1 82 ? 7.821 -13.111 -1.146 1.00 90.38 82 ASP A N 1
ATOM 631 C CA . ASP A 1 82 ? 7.762 -11.769 -1.727 1.00 90.38 82 ASP A CA 1
ATOM 632 C C . ASP A 1 82 ? 8.408 -10.691 -0.850 1.00 90.38 82 ASP A C 1
ATOM 634 O O . ASP A 1 82 ? 8.756 -9.631 -1.362 1.00 90.38 82 ASP A O 1
ATOM 638 N N . GLU A 1 83 ? 8.623 -10.931 0.452 1.00 90.69 83 GLU A N 1
ATOM 639 C CA . GLU A 1 83 ? 9.248 -9.961 1.373 1.00 90.69 83 GLU A CA 1
ATOM 640 C C . GLU A 1 83 ? 10.560 -9.383 0.811 1.00 90.69 83 GLU A C 1
ATOM 642 O O . GLU A 1 83 ? 10.851 -8.196 0.969 1.00 90.69 83 GLU A O 1
ATOM 647 N N . ARG A 1 84 ? 11.334 -10.204 0.089 1.00 91.19 84 ARG A N 1
ATOM 648 C CA . ARG A 1 84 ? 12.600 -9.802 -0.547 1.00 91.19 84 ARG A CA 1
ATOM 649 C C . ARG A 1 84 ? 12.432 -8.744 -1.634 1.00 91.19 84 ARG A C 1
ATOM 651 O O . ARG A 1 84 ? 13.379 -8.010 -1.898 1.00 91.19 84 ARG A O 1
ATOM 658 N N . LEU A 1 85 ? 11.260 -8.665 -2.262 1.00 91.62 85 LEU A N 1
ATOM 659 C CA . LEU A 1 85 ? 10.942 -7.626 -3.240 1.00 91.62 85 LEU A CA 1
ATOM 660 C C . LEU A 1 85 ? 10.794 -6.260 -2.571 1.00 91.62 85 LEU A C 1
ATOM 662 O O . LEU A 1 85 ? 11.025 -5.255 -3.230 1.00 91.62 85 LEU A O 1
ATOM 666 N N . PHE A 1 86 ? 10.420 -6.222 -1.290 1.00 94.38 86 PHE A N 1
ATOM 667 C CA . PHE A 1 86 ? 10.146 -4.995 -0.537 1.00 94.38 86 PHE A CA 1
ATOM 668 C C . PHE A 1 86 ? 11.321 -4.562 0.343 1.00 94.38 86 PHE A C 1
ATOM 670 O O . PHE A 1 86 ? 11.399 -3.395 0.730 1.00 94.38 86 PHE A O 1
ATOM 677 N N . ASP A 1 87 ? 12.251 -5.469 0.644 1.00 92.75 87 ASP A N 1
ATOM 678 C CA . ASP A 1 87 ? 13.410 -5.148 1.467 1.00 92.75 87 ASP A CA 1
ATOM 679 C C . ASP A 1 87 ? 14.349 -4.137 0.790 1.00 92.75 87 ASP A C 1
ATOM 681 O O . ASP A 1 87 ? 14.718 -4.253 -0.384 1.00 92.75 87 ASP A O 1
ATOM 685 N N . GLY A 1 88 ? 14.693 -3.086 1.533 1.00 92.75 88 GLY A N 1
ATOM 686 C CA . GLY A 1 88 ? 15.454 -1.937 1.040 1.00 92.75 88 GLY A CA 1
ATOM 687 C C . GLY A 1 88 ? 14.718 -1.073 0.007 1.00 92.75 88 GLY A C 1
ATOM 688 O O . GLY A 1 88 ? 15.354 -0.213 -0.614 1.00 92.75 88 GLY A O 1
ATOM 689 N N . GLN A 1 89 ? 13.418 -1.290 -0.216 1.00 95.25 89 GLN A N 1
ATOM 690 C CA . GLN A 1 89 ? 12.639 -0.521 -1.185 1.00 95.25 89 GLN A CA 1
ATOM 691 C C . GLN A 1 89 ? 11.861 0.626 -0.543 1.00 95.25 89 GLN A C 1
ATOM 693 O O . GLN A 1 89 ? 11.456 0.587 0.616 1.00 95.25 89 GLN A O 1
ATOM 698 N N . GLU A 1 90 ? 11.592 1.627 -1.368 1.00 96.19 90 GLU A N 1
ATOM 699 C CA . GLU A 1 90 ? 10.652 2.702 -1.118 1.00 96.19 90 GLU A CA 1
ATOM 700 C C . GLU A 1 90 ? 9.493 2.613 -2.120 1.00 96.19 90 GLU A C 1
ATOM 702 O O . GLU A 1 90 ? 9.694 2.475 -3.332 1.00 96.19 90 GLU A O 1
ATOM 707 N N . LEU A 1 91 ? 8.262 2.681 -1.618 1.00 97.12 91 LEU A N 1
ATOM 708 C CA . LEU A 1 91 ? 7.059 2.702 -2.438 1.00 97.12 91 LEU A CA 1
ATOM 709 C C . LEU A 1 91 ? 6.781 4.111 -2.954 1.00 97.12 91 LEU A C 1
ATOM 711 O O . LEU A 1 91 ? 6.596 5.044 -2.174 1.00 97.12 91 LEU A O 1
ATOM 715 N N . HIS A 1 92 ? 6.645 4.251 -4.269 1.00 97.88 92 HIS A N 1
ATOM 716 C CA . HIS A 1 92 ? 6.241 5.489 -4.929 1.00 97.88 92 HIS A CA 1
ATOM 717 C C . HIS A 1 92 ? 4.928 5.315 -5.687 1.00 97.88 92 HIS A C 1
ATOM 719 O O . HIS A 1 92 ? 4.599 4.222 -6.135 1.00 97.88 92 HIS A O 1
ATOM 725 N N . TYR A 1 93 ? 4.218 6.424 -5.893 1.00 97.94 93 TYR A N 1
ATOM 726 C CA . TYR A 1 93 ? 3.159 6.516 -6.897 1.00 97.94 93 TYR A CA 1
ATOM 727 C C . TYR A 1 93 ? 3.637 7.359 -8.079 1.00 97.94 93 TYR A C 1
ATOM 729 O O . TYR A 1 93 ? 4.031 8.514 -7.880 1.00 97.94 93 TYR A O 1
ATOM 737 N N . ILE A 1 94 ? 3.671 6.766 -9.274 1.00 97.19 94 ILE A N 1
ATOM 738 C CA . ILE A 1 94 ? 4.225 7.340 -10.509 1.00 97.19 94 ILE A CA 1
ATOM 739 C C . ILE A 1 94 ? 3.380 6.846 -11.682 1.00 97.19 94 ILE A C 1
ATOM 741 O O . ILE A 1 94 ? 3.097 5.656 -11.747 1.00 97.19 94 ILE A O 1
ATOM 745 N N . ASP A 1 95 ? 2.991 7.747 -12.587 1.00 95.56 95 ASP A N 1
ATOM 746 C CA . ASP A 1 95 ? 2.244 7.418 -13.812 1.00 95.56 95 ASP A CA 1
ATOM 747 C C . ASP A 1 95 ? 1.037 6.495 -13.563 1.00 95.56 95 ASP A C 1
ATOM 749 O O . ASP A 1 95 ? 0.818 5.508 -14.256 1.00 95.56 95 ASP A O 1
ATOM 753 N N . ASP A 1 96 ? 0.263 6.835 -12.527 1.00 94.81 96 ASP A N 1
ATOM 754 C CA . ASP A 1 96 ? -0.932 6.110 -12.074 1.00 94.81 96 ASP A CA 1
ATOM 755 C C . ASP A 1 96 ? -0.685 4.684 -11.535 1.00 94.81 96 ASP A C 1
ATOM 757 O O . ASP A 1 96 ? -1.613 3.891 -11.386 1.00 94.81 96 ASP A O 1
ATOM 761 N N . ALA A 1 97 ? 0.558 4.361 -11.173 1.00 95.50 97 ALA A N 1
ATOM 762 C CA . ALA A 1 97 ? 0.938 3.061 -10.634 1.00 95.50 97 ALA A CA 1
ATOM 763 C C . ALA A 1 97 ? 1.756 3.163 -9.340 1.00 95.50 97 ALA A C 1
ATOM 765 O O . ALA A 1 97 ? 2.519 4.106 -9.114 1.00 95.50 97 ALA A O 1
ATOM 766 N N . PHE A 1 98 ? 1.619 2.140 -8.496 1.00 97.38 98 PHE A N 1
ATOM 767 C CA . PHE A 1 98 ? 2.482 1.916 -7.342 1.00 97.38 98 PHE A CA 1
ATOM 768 C C . PHE A 1 98 ? 3.734 1.148 -7.769 1.00 97.38 98 PHE A C 1
ATOM 770 O O . PHE A 1 98 ? 3.638 0.068 -8.351 1.00 97.38 98 PHE A O 1
ATOM 777 N N . VAL A 1 99 ? 4.909 1.712 -7.491 1.00 96.62 99 VAL A N 1
ATOM 778 C CA . VAL A 1 99 ? 6.200 1.199 -7.968 1.00 96.62 99 VAL A CA 1
ATOM 779 C C . VAL A 1 99 ? 7.203 1.165 -6.822 1.00 96.62 99 VAL A C 1
ATOM 781 O O . VAL A 1 99 ? 7.350 2.149 -6.096 1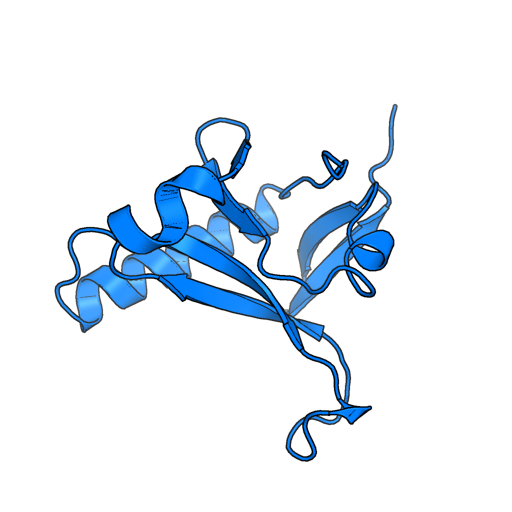.00 96.62 99 VAL A O 1
ATOM 784 N N . LEU A 1 100 ? 7.916 0.048 -6.690 1.00 96.19 100 LEU A N 1
ATOM 785 C CA . LEU A 1 100 ? 9.035 -0.100 -5.761 1.00 96.19 100 LEU A CA 1
ATOM 786 C C . LEU A 1 100 ? 10.312 0.457 -6.393 1.00 96.19 100 LEU A C 1
ATOM 788 O O . LEU A 1 100 ? 10.626 0.166 -7.549 1.00 96.19 100 LEU A O 1
ATOM 792 N N . LYS A 1 101 ? 11.049 1.268 -5.638 1.00 95.56 101 LYS A N 1
ATOM 793 C CA . LYS A 1 101 ? 12.375 1.753 -6.026 1.00 95.56 101 LYS A CA 1
ATOM 794 C C . LYS A 1 101 ? 13.361 1.516 -4.901 1.00 95.56 101 LYS A C 1
ATOM 796 O O . LYS A 1 101 ? 13.005 1.636 -3.736 1.00 95.56 101 LYS A O 1
ATOM 801 N N . GLN A 1 102 ? 14.622 1.270 -5.249 1.00 91.44 102 GLN A N 1
ATOM 802 C CA . GLN A 1 102 ? 15.668 1.158 -4.240 1.00 91.44 102 GLN A CA 1
ATOM 803 C C . GLN A 1 102 ? 15.769 2.454 -3.441 1.00 91.44 102 GLN A C 1
ATOM 805 O O . GLN A 1 102 ? 15.916 3.542 -4.011 1.00 91.44 102 GLN A O 1
ATOM 810 N N . ARG A 1 103 ? 15.744 2.318 -2.117 1.00 82.19 103 ARG A N 1
ATOM 811 C CA . ARG A 1 103 ? 15.964 3.431 -1.206 1.00 82.19 103 ARG A CA 1
ATOM 812 C C . ARG A 1 103 ? 17.400 3.916 -1.376 1.00 82.19 103 ARG A C 1
ATOM 814 O O . ARG A 1 103 ? 18.352 3.204 -1.065 1.00 82.19 103 ARG A O 1
ATOM 821 N N . ARG A 1 104 ? 17.582 5.135 -1.887 1.00 66.94 104 ARG A N 1
ATOM 822 C CA . ARG A 1 104 ? 18.909 5.759 -1.932 1.00 66.94 104 ARG A CA 1
ATOM 823 C C . ARG A 1 104 ? 19.278 6.196 -0.520 1.00 66.94 104 ARG A C 1
ATOM 825 O O . ARG A 1 104 ? 18.782 7.206 -0.034 1.00 66.94 104 ARG A O 1
ATOM 832 N N . THR A 1 105 ? 20.136 5.431 0.141 1.00 57.34 105 THR A N 1
ATOM 833 C CA . THR A 1 105 ? 20.852 5.902 1.328 1.00 57.34 105 THR A CA 1
ATOM 834 C C . THR A 1 105 ? 21.894 6.919 0.870 1.00 57.34 105 THR A C 1
ATOM 836 O O . THR A 1 105 ? 22.849 6.546 0.187 1.00 57.34 105 THR A O 1
ATOM 839 N N . HIS A 1 106 ? 21.655 8.196 1.170 1.00 43.50 106 HIS A N 1
ATOM 840 C CA . HIS A 1 106 ? 22.661 9.255 1.070 1.00 43.50 106 HIS A CA 1
ATOM 841 C C . HIS A 1 106 ? 23.598 9.218 2.275 1.00 43.50 106 HIS A C 1
ATOM 843 O O . HIS A 1 106 ? 23.099 8.926 3.386 1.00 43.50 106 HIS A O 1
#